Protein AF-A0A8T5QGV4-F1 (afdb_monomer)

Nearest PDB structures (foldseek):
  6o35-assembly1_B-2  TM=6.940E-01  e=3.070E+00  synthetic construct
  6o35-assembly1_A  TM=6.625E-01  e=9.503E+00  synthetic construct

Structure (mmCIF, N/CA/C/O backbone):
data_AF-A0A8T5QGV4-F1
#
_entry.id   AF-A0A8T5QGV4-F1
#
loop_
_atom_site.group_PDB
_atom_site.id
_atom_site.type_symbol
_atom_site.label_atom_id
_atom_site.label_alt_id
_atom_site.label_comp_id
_atom_site.label_asym_id
_atom_site.label_entity_id
_atom_site.label_seq_id
_atom_site.pdbx_PDB_ins_code
_atom_site.Cartn_x
_atom_site.Cartn_y
_atom_site.Cartn_z
_atom_site.occupancy
_atom_site.B_iso_or_equiv
_atom_site.auth_seq_id
_atom_site.auth_comp_id
_atom_site.auth_asym_id
_atom_site.auth_atom_id
_atom_site.pdbx_PDB_model_num
ATOM 1 N N . SER A 1 1 ? -0.234 -17.740 -11.744 1.00 51.38 1 SER A N 1
ATOM 2 C CA . SER A 1 1 ? -0.654 -16.517 -12.459 1.00 51.38 1 SER A CA 1
ATOM 3 C C . SER A 1 1 ? -0.806 -16.875 -13.926 1.00 51.38 1 SER A C 1
ATOM 5 O O . SER A 1 1 ? 0.086 -17.512 -14.467 1.00 51.38 1 SER A O 1
ATOM 7 N N . ASN A 1 2 ? -1.930 -16.537 -14.561 1.00 51.22 2 ASN A N 1
ATOM 8 C CA . ASN A 1 2 ? -2.289 -17.008 -15.912 1.00 51.22 2 ASN A CA 1
ATOM 9 C C . ASN A 1 2 ? -1.557 -16.275 -17.057 1.00 51.22 2 ASN A C 1
ATOM 11 O O . ASN A 1 2 ? -2.145 -16.048 -18.104 1.00 51.22 2 ASN A O 1
ATOM 15 N N . GLY A 1 3 ? -0.306 -15.842 -16.863 1.00 73.56 3 GLY A N 1
ATOM 16 C CA . GLY A 1 3 ? 0.484 -15.149 -17.896 1.00 73.56 3 GLY A CA 1
ATOM 17 C C . GLY A 1 3 ? -0.057 -13.790 -18.373 1.00 73.56 3 GLY A C 1
ATOM 18 O O . GLY A 1 3 ? 0.611 -13.125 -19.154 1.00 73.56 3 GLY A O 1
ATOM 19 N N . ALA A 1 4 ? -1.233 -13.363 -17.906 1.00 78.25 4 ALA A N 1
ATOM 20 C CA . ALA A 1 4 ? -1.828 -12.077 -18.236 1.00 78.25 4 ALA A CA 1
ATOM 21 C C . ALA A 1 4 ? -1.091 -10.918 -17.550 1.00 78.25 4 ALA A C 1
ATOM 23 O O . ALA A 1 4 ? -0.571 -11.064 -16.437 1.00 78.25 4 ALA A O 1
ATOM 24 N N . LEU A 1 5 ? -1.088 -9.762 -18.215 1.00 81.12 5 LEU A N 1
ATOM 25 C CA . LEU A 1 5 ? -0.581 -8.519 -17.647 1.00 81.12 5 LEU A CA 1
ATOM 26 C C . LEU A 1 5 ? -1.411 -8.124 -16.412 1.00 81.12 5 LEU A C 1
ATOM 28 O O . LEU A 1 5 ? -2.624 -8.353 -16.389 1.00 81.12 5 LEU A O 1
ATOM 32 N N . PRO A 1 6 ? -0.778 -7.563 -15.368 1.00 80.50 6 PRO A N 1
ATOM 33 C CA . PRO A 1 6 ? -1.503 -7.072 -14.206 1.00 80.50 6 PRO A CA 1
ATOM 34 C C . PRO A 1 6 ? -2.434 -5.928 -14.622 1.00 80.50 6 PRO A C 1
ATOM 36 O O . PRO A 1 6 ? -2.004 -4.984 -15.276 1.00 80.50 6 PRO A O 1
ATOM 39 N N . VAL A 1 7 ? -3.703 -6.016 -14.224 1.00 82.06 7 VAL A N 1
ATOM 40 C CA . VAL A 1 7 ? -4.723 -4.999 -14.510 1.00 82.06 7 VAL A CA 1
ATOM 41 C C . VAL A 1 7 ? -5.066 -4.267 -13.217 1.00 82.06 7 VAL A C 1
ATOM 43 O O . VAL A 1 7 ? -5.344 -4.897 -12.195 1.00 82.06 7 VAL A O 1
ATOM 46 N N . GLY A 1 8 ? -5.037 -2.939 -13.259 1.00 84.44 8 GLY A N 1
ATOM 47 C CA . GLY A 1 8 ? -5.376 -2.067 -12.139 1.00 84.44 8 GLY A CA 1
ATOM 48 C C . GLY A 1 8 ? -5.003 -0.610 -12.425 1.00 84.44 8 GLY A C 1
ATOM 49 O O . GLY A 1 8 ? -4.356 -0.345 -13.436 1.00 84.44 8 GLY A O 1
ATOM 50 N N . PRO A 1 9 ? -5.387 0.331 -11.545 1.00 86.56 9 PRO A N 1
ATOM 51 C CA . PRO A 1 9 ? -5.045 1.746 -11.674 1.00 86.56 9 PRO A CA 1
ATOM 52 C C . PRO A 1 9 ? -3.571 1.968 -11.302 1.00 86.56 9 PRO A C 1
ATOM 54 O O . PRO A 1 9 ? -3.251 2.386 -10.189 1.00 86.56 9 PRO A O 1
ATOM 57 N N . VAL A 1 10 ? -2.663 1.585 -12.199 1.00 84.69 10 VAL A N 1
ATOM 58 C CA . VAL A 1 10 ? -1.212 1.684 -12.010 1.00 84.69 10 VAL A CA 1
ATOM 59 C C . VAL A 1 10 ? -0.564 2.102 -13.322 1.00 84.69 10 VAL A C 1
ATOM 61 O O . VAL A 1 10 ? -0.719 1.423 -14.334 1.00 84.69 10 VAL A O 1
ATOM 64 N N . THR A 1 11 ? 0.237 3.161 -13.263 1.00 87.19 11 THR A N 1
ATOM 65 C CA . THR A 1 11 ? 1.124 3.578 -14.351 1.00 87.19 11 THR A CA 1
ATOM 66 C C . THR A 1 11 ? 2.542 3.122 -14.031 1.00 87.19 11 THR A C 1
ATOM 68 O O . THR A 1 11 ? 3.032 3.322 -12.919 1.00 87.19 11 THR A O 1
ATOM 71 N N . ILE A 1 12 ? 3.206 2.481 -14.994 1.00 87.88 12 ILE A N 1
ATOM 72 C CA . ILE A 1 12 ? 4.591 2.022 -14.860 1.00 87.88 12 ILE A CA 1
ATOM 73 C C . ILE A 1 12 ? 5.441 2.805 -15.852 1.00 87.88 12 ILE A C 1
ATOM 75 O O . ILE A 1 12 ? 5.270 2.664 -17.060 1.00 87.88 12 ILE A O 1
ATOM 79 N N . ALA A 1 13 ? 6.381 3.591 -15.335 1.00 90.44 13 ALA A N 1
ATOM 80 C CA . ALA A 1 13 ? 7.391 4.269 -16.134 1.00 90.44 13 ALA A CA 1
ATOM 81 C C . ALA A 1 13 ? 8.736 3.553 -15.968 1.00 90.44 13 ALA A C 1
ATOM 83 O O . ALA A 1 13 ? 9.178 3.295 -14.847 1.00 90.44 13 ALA A O 1
ATOM 84 N N . VAL A 1 14 ? 9.390 3.230 -17.083 1.00 90.62 14 VAL A N 1
ATOM 85 C CA . VAL A 1 14 ? 10.731 2.634 -17.098 1.00 90.62 14 VAL A CA 1
ATOM 86 C C . VAL A 1 14 ? 11.642 3.555 -17.890 1.00 90.62 14 VAL A C 1
ATOM 88 O O . VAL A 1 14 ? 11.439 3.759 -19.083 1.00 90.62 14 VAL A O 1
ATOM 91 N N . HIS A 1 15 ? 12.648 4.110 -17.221 1.00 91.38 15 HIS A N 1
ATOM 92 C CA . HIS A 1 15 ? 13.665 4.937 -17.854 1.00 91.38 15 HIS A CA 1
ATOM 93 C C . HIS A 1 15 ? 14.943 4.122 -18.055 1.00 91.38 15 HIS A C 1
ATOM 95 O O . HIS A 1 15 ? 15.422 3.473 -17.125 1.00 91.38 15 HIS A O 1
ATOM 101 N N . ILE A 1 16 ? 15.500 4.163 -19.265 1.00 90.00 16 ILE A N 1
ATOM 102 C CA . ILE A 1 16 ? 16.745 3.478 -19.617 1.00 90.00 16 ILE A CA 1
ATOM 103 C C . ILE A 1 16 ? 17.719 4.516 -20.157 1.00 90.00 16 ILE A C 1
ATOM 105 O O . ILE A 1 16 ? 17.416 5.211 -21.122 1.00 90.00 16 ILE A O 1
ATOM 109 N N . ALA A 1 17 ? 18.901 4.590 -19.550 1.00 91.00 17 ALA A N 1
ATOM 110 C CA . ALA A 1 17 ? 19.968 5.487 -19.965 1.00 91.00 17 ALA A CA 1
ATOM 111 C C . ALA A 1 17 ? 21.267 4.699 -20.164 1.00 91.00 17 ALA A C 1
ATOM 113 O O . ALA A 1 17 ? 21.752 4.037 -19.247 1.00 91.00 17 ALA A O 1
ATOM 114 N N . SER A 1 18 ? 21.842 4.780 -21.362 1.00 89.75 18 SER A N 1
ATOM 115 C CA . SER A 1 18 ? 23.168 4.246 -21.677 1.00 89.75 18 SER A CA 1
ATOM 116 C C . SER A 1 18 ? 23.820 5.068 -22.793 1.00 89.75 18 SER A C 1
ATOM 118 O O . SER A 1 18 ? 23.146 5.806 -23.509 1.00 89.75 18 SER A O 1
ATOM 120 N N . VAL A 1 19 ? 25.145 4.946 -22.951 1.00 93.94 19 VAL A N 1
ATOM 121 C CA . VAL A 1 19 ? 25.900 5.610 -24.038 1.00 93.94 19 VAL A CA 1
ATOM 122 C C . VAL A 1 19 ? 25.410 5.146 -25.412 1.00 93.94 19 VAL A C 1
ATOM 124 O O . VAL A 1 19 ? 25.370 5.917 -26.367 1.00 93.94 19 VAL A O 1
ATOM 127 N N . TRP A 1 20 ? 25.020 3.875 -25.495 1.00 89.94 20 TRP A N 1
ATOM 128 C CA . TRP A 1 20 ? 24.441 3.273 -26.682 1.00 89.94 20 TRP A CA 1
ATOM 129 C C . TRP A 1 20 ? 23.283 2.362 -26.267 1.00 89.94 20 TRP A C 1
ATOM 131 O O . TRP A 1 20 ? 23.490 1.348 -25.593 1.00 89.94 20 TRP A O 1
ATOM 141 N N . VAL A 1 21 ? 22.057 2.758 -26.616 1.00 90.75 21 VAL A N 1
ATOM 142 C CA . VAL A 1 21 ? 20.839 1.984 -26.338 1.00 90.75 21 VAL A CA 1
ATOM 143 C C . VAL A 1 21 ? 20.562 1.073 -27.535 1.00 90.75 21 VAL A C 1
ATOM 145 O O . VAL A 1 21 ? 20.497 1.569 -28.664 1.00 90.75 21 VAL A O 1
ATOM 148 N N . PRO A 1 22 ? 20.385 -0.242 -27.329 1.00 90.62 22 PRO A N 1
ATOM 149 C CA . PRO A 1 22 ? 20.082 -1.146 -28.424 1.00 90.62 22 PRO A CA 1
ATOM 150 C C . PRO A 1 22 ? 18.608 -1.048 -28.834 1.00 90.62 22 PRO A C 1
ATOM 152 O O . PRO A 1 22 ? 17.723 -1.554 -28.141 1.00 90.62 22 PRO A O 1
ATOM 155 N N . PHE A 1 23 ? 18.344 -0.445 -29.989 1.00 92.56 23 PHE A N 1
ATOM 156 C CA . PHE A 1 23 ? 17.006 -0.379 -30.580 1.00 92.56 23 PHE A CA 1
ATOM 157 C C . PHE A 1 23 ? 16.761 -1.535 -31.557 1.00 92.56 23 PHE A C 1
ATOM 159 O O . PHE A 1 23 ? 17.690 -2.050 -32.176 1.00 92.56 23 PHE A O 1
ATOM 166 N N . THR A 1 24 ? 15.500 -1.946 -31.692 1.00 92.94 24 THR A N 1
ATOM 167 C CA . THR A 1 24 ? 15.063 -2.958 -32.676 1.00 92.94 24 THR A CA 1
ATOM 168 C C . THR A 1 24 ? 14.962 -2.402 -34.097 1.00 92.94 24 THR A C 1
ATOM 170 O O . THR A 1 24 ? 15.084 -3.161 -35.055 1.00 92.94 24 THR A O 1
ATOM 173 N N . SER A 1 25 ? 14.759 -1.089 -34.236 1.00 90.12 25 SER A N 1
ATOM 174 C CA . SER A 1 25 ? 14.646 -0.370 -35.506 1.00 90.12 25 SER A CA 1
ATOM 175 C C . SER A 1 25 ? 15.391 0.969 -35.456 1.00 90.12 25 SER A C 1
ATOM 177 O O . SER A 1 25 ? 15.659 1.511 -34.380 1.00 90.12 25 SER A O 1
ATOM 179 N N . GLU A 1 26 ? 15.700 1.529 -36.628 1.00 89.88 26 GLU A N 1
ATOM 180 C CA . GLU A 1 26 ? 16.318 2.859 -36.763 1.00 89.88 26 GLU A CA 1
ATOM 181 C C . GLU A 1 26 ? 15.425 3.982 -36.213 1.00 89.88 26 GLU A C 1
ATOM 183 O O . GLU A 1 26 ? 15.935 4.997 -35.738 1.00 89.88 26 GLU A O 1
ATOM 188 N N . SER A 1 27 ? 14.105 3.767 -36.206 1.00 90.88 27 SER A N 1
ATOM 189 C CA . SER A 1 27 ? 13.099 4.703 -35.690 1.00 90.88 27 SER A CA 1
ATOM 190 C C . SER A 1 27 ? 13.135 4.878 -34.164 1.00 90.88 27 SER A C 1
ATOM 192 O O . SER A 1 27 ? 12.513 5.802 -33.653 1.00 90.88 27 SER A O 1
ATOM 194 N N . LYS A 1 28 ? 13.874 4.029 -33.427 1.00 89.81 28 LYS A N 1
ATOM 195 C CA . LYS A 1 28 ? 14.051 4.085 -31.957 1.00 89.81 28 LYS A CA 1
ATOM 196 C C . LYS A 1 28 ? 12.768 3.957 -31.124 1.00 89.81 28 LYS A C 1
ATOM 198 O O . LYS A 1 28 ? 12.705 4.437 -29.996 1.00 89.81 28 LYS A O 1
ATOM 203 N N . GLU A 1 29 ? 11.766 3.260 -31.644 1.00 89.44 29 GLU A N 1
ATOM 204 C CA . GLU A 1 29 ? 10.469 3.098 -30.969 1.00 89.44 29 GLU A CA 1
ATOM 205 C C . GLU A 1 29 ? 10.453 1.948 -29.952 1.00 89.44 29 GLU A C 1
ATOM 207 O O . GLU A 1 29 ? 9.669 1.958 -29.007 1.00 89.44 29 GLU A O 1
ATOM 212 N N . ALA A 1 30 ? 11.327 0.950 -30.121 1.00 90.06 30 ALA A N 1
ATOM 213 C CA . ALA A 1 30 ? 11.374 -0.225 -29.257 1.00 90.06 30 ALA A CA 1
ATOM 214 C C . ALA A 1 30 ? 12.808 -0.697 -28.987 1.00 90.06 30 ALA A C 1
ATOM 216 O O . ALA A 1 30 ? 13.669 -0.691 -29.872 1.00 90.06 30 ALA A O 1
ATOM 217 N N . ILE A 1 31 ? 13.041 -1.156 -27.757 1.00 90.56 31 ILE A N 1
ATOM 218 C CA . ILE A 1 31 ? 14.331 -1.660 -27.268 1.00 90.56 31 ILE A CA 1
ATOM 219 C C . ILE A 1 31 ? 14.471 -3.149 -27.595 1.00 90.56 31 ILE A C 1
ATOM 221 O O . ILE A 1 31 ? 13.506 -3.908 -27.517 1.00 90.56 31 ILE A O 1
ATOM 225 N N . ALA A 1 32 ? 15.679 -3.576 -27.953 1.00 90.88 32 ALA A N 1
ATOM 226 C CA . ALA A 1 32 ? 15.966 -4.965 -28.288 1.00 90.88 32 ALA A CA 1
ATOM 227 C C . ALA A 1 32 ? 15.887 -5.907 -27.072 1.00 90.88 32 ALA A C 1
ATOM 229 O O . ALA A 1 32 ? 16.258 -5.559 -25.949 1.00 90.88 32 ALA A O 1
ATOM 230 N N . HIS A 1 33 ? 15.447 -7.142 -27.319 1.00 90.25 33 HIS A N 1
ATOM 231 C CA . HIS A 1 33 ? 15.179 -8.162 -26.301 1.00 90.25 33 HIS A CA 1
ATOM 232 C C . HIS A 1 33 ? 16.438 -8.914 -25.839 1.00 90.25 33 HIS A C 1
ATOM 234 O O . HIS A 1 33 ? 16.506 -10.141 -25.923 1.00 90.25 33 HIS A O 1
ATOM 240 N N . TYR A 1 34 ? 17.440 -8.191 -25.342 1.00 92.50 34 TYR A N 1
ATOM 241 C CA . TYR A 1 34 ? 18.614 -8.819 -24.736 1.00 92.50 34 TYR A CA 1
ATOM 242 C C . TYR A 1 34 ? 18.276 -9.390 -23.349 1.00 92.50 34 TYR A C 1
ATOM 244 O O . TYR A 1 34 ? 17.608 -8.711 -22.557 1.00 92.50 34 TYR A O 1
ATOM 252 N N . PRO A 1 35 ? 18.713 -10.623 -23.031 1.00 92.38 35 PRO A N 1
ATOM 253 C CA . PRO A 1 35 ? 18.371 -11.278 -21.771 1.00 92.38 35 PRO A CA 1
ATOM 254 C C . PRO A 1 35 ? 18.862 -10.494 -20.548 1.00 92.38 35 PRO A C 1
ATOM 256 O O . PRO A 1 35 ? 18.170 -10.467 -19.532 1.00 92.38 35 PRO A O 1
ATOM 259 N N . GLU A 1 36 ? 19.992 -9.796 -20.655 1.00 92.44 36 GLU A N 1
ATOM 260 C CA . GLU A 1 36 ? 20.549 -8.949 -19.600 1.00 92.44 36 GLU A CA 1
ATOM 261 C C . GLU A 1 36 ? 19.606 -7.781 -19.277 1.00 92.44 36 GLU A C 1
ATOM 263 O O . GLU A 1 36 ? 19.225 -7.597 -18.121 1.00 92.44 36 GLU A O 1
ATOM 268 N N . ILE A 1 37 ? 19.139 -7.053 -20.299 1.00 91.06 37 ILE A N 1
ATOM 269 C CA . ILE A 1 37 ? 18.224 -5.907 -20.143 1.00 91.06 37 ILE A CA 1
ATOM 270 C C . ILE A 1 37 ? 16.890 -6.361 -19.545 1.00 91.06 37 ILE A C 1
ATOM 272 O O . ILE A 1 37 ? 16.377 -5.748 -18.610 1.00 91.06 37 ILE A O 1
ATOM 276 N N . ILE A 1 38 ? 16.335 -7.466 -20.050 1.00 92.44 38 ILE A N 1
ATOM 277 C CA . ILE A 1 38 ? 15.073 -8.020 -19.545 1.00 92.44 38 ILE A CA 1
ATOM 278 C C . ILE A 1 38 ? 15.215 -8.441 -18.079 1.00 92.44 38 ILE A C 1
ATOM 280 O O . ILE A 1 38 ? 14.301 -8.214 -17.282 1.00 92.44 38 ILE A O 1
ATOM 284 N N . SER A 1 39 ? 16.345 -9.058 -17.716 1.00 94.06 39 SER A N 1
ATOM 285 C CA . SER A 1 39 ? 16.601 -9.480 -16.339 1.00 94.06 39 SER A CA 1
ATOM 286 C C . SER A 1 39 ? 16.661 -8.291 -15.381 1.00 94.06 39 SER A C 1
ATOM 288 O O . SER A 1 39 ? 16.033 -8.341 -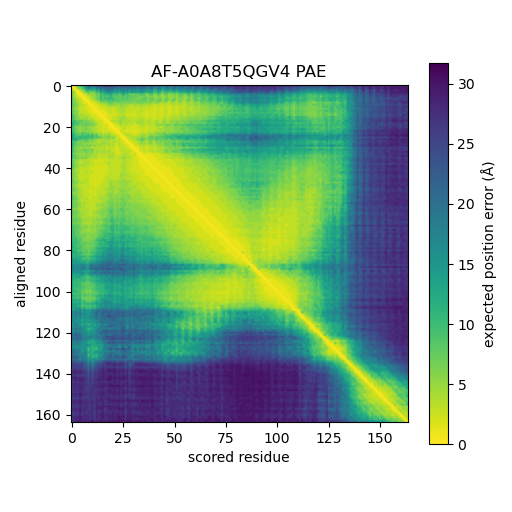14.323 1.00 94.06 39 SER A O 1
ATOM 290 N N . GLU A 1 40 ? 17.298 -7.196 -15.795 1.00 93.81 40 GLU A N 1
ATOM 291 C CA . GLU A 1 40 ? 17.442 -5.994 -14.978 1.00 93.81 40 GLU A CA 1
ATOM 292 C C . GLU A 1 40 ? 16.105 -5.264 -14.803 1.00 93.81 40 GLU A C 1
ATOM 294 O O . GLU A 1 40 ? 15.687 -4.987 -13.678 1.00 93.81 40 GLU A O 1
ATOM 299 N N . ILE A 1 41 ? 15.353 -5.054 -15.892 1.00 93.44 41 ILE A N 1
ATOM 300 C CA . ILE A 1 41 ? 14.009 -4.452 -15.832 1.00 93.44 41 ILE A CA 1
ATOM 301 C C . ILE A 1 41 ? 13.092 -5.283 -14.926 1.00 93.44 41 ILE A C 1
ATOM 303 O O . ILE A 1 41 ? 12.330 -4.739 -14.125 1.00 93.44 41 ILE A O 1
ATOM 307 N N . LYS A 1 42 ? 13.175 -6.615 -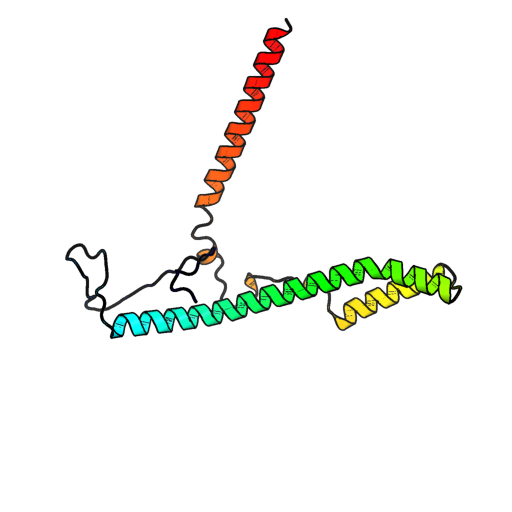15.011 1.00 92.81 42 LYS A N 1
ATOM 308 C CA . LYS A 1 42 ? 12.393 -7.510 -14.155 1.00 92.81 42 LYS A CA 1
ATOM 309 C C . LYS A 1 42 ? 12.749 -7.338 -12.679 1.00 92.81 42 LYS A C 1
ATOM 311 O O . LYS A 1 42 ? 11.835 -7.307 -11.856 1.00 92.81 42 LYS A O 1
ATOM 316 N N . LEU A 1 43 ? 14.032 -7.243 -12.335 1.00 94.81 43 LEU A N 1
ATOM 317 C CA . LEU A 1 43 ? 14.470 -7.033 -10.952 1.00 94.81 43 LEU A CA 1
ATOM 318 C C . LEU A 1 43 ? 14.011 -5.668 -10.423 1.00 94.81 43 LEU A C 1
ATOM 320 O O . LEU A 1 43 ? 13.416 -5.617 -9.344 1.00 94.81 43 LEU A O 1
ATOM 324 N N . ALA A 1 44 ? 14.171 -4.606 -11.216 1.00 94.06 44 ALA A N 1
ATOM 325 C CA . ALA A 1 44 ? 13.717 -3.260 -10.870 1.00 94.06 44 ALA A CA 1
ATOM 326 C C . ALA A 1 44 ? 12.197 -3.207 -10.620 1.00 94.06 44 ALA A C 1
ATOM 328 O O . ALA A 1 44 ? 11.735 -2.704 -9.592 1.00 94.06 44 ALA A O 1
ATOM 329 N N . LEU A 1 45 ? 11.398 -3.812 -11.508 1.00 92.75 45 LEU A N 1
ATOM 330 C CA . LEU A 1 45 ? 9.944 -3.895 -11.337 1.00 92.75 45 LEU A CA 1
ATOM 331 C C . LEU A 1 45 ? 9.541 -4.736 -10.122 1.00 92.75 45 LEU A C 1
ATOM 333 O O . LEU A 1 45 ? 8.578 -4.403 -9.432 1.00 92.75 45 LEU A O 1
ATOM 337 N N . GLN A 1 46 ? 10.261 -5.822 -9.827 1.00 92.56 46 GLN A N 1
ATOM 338 C CA . GLN A 1 46 ? 10.000 -6.631 -8.635 1.00 92.56 46 GLN A CA 1
ATOM 339 C C . GLN A 1 46 ? 10.283 -5.860 -7.345 1.00 92.56 46 GLN A C 1
ATOM 341 O O . GLN A 1 46 ? 9.544 -6.009 -6.370 1.00 92.56 46 GLN A O 1
ATOM 346 N N . GLU A 1 47 ? 11.330 -5.040 -7.319 1.00 92.94 47 GLU A N 1
ATOM 347 C CA . GLU A 1 47 ? 11.641 -4.189 -6.175 1.00 92.94 47 GLU A CA 1
ATOM 348 C C . GLU A 1 47 ? 10.559 -3.126 -5.945 1.00 92.94 47 GLU A C 1
ATOM 350 O O . GLU A 1 47 ? 10.007 -3.042 -4.841 1.00 92.94 47 GLU A O 1
ATOM 355 N N . ALA A 1 48 ? 10.173 -2.396 -6.996 1.00 91.31 48 ALA A N 1
ATOM 356 C CA . ALA A 1 48 ? 9.061 -1.447 -6.946 1.00 91.31 48 ALA A CA 1
ATOM 357 C C . ALA A 1 48 ? 7.750 -2.134 -6.515 1.00 91.31 48 ALA A C 1
ATOM 359 O O . ALA A 1 48 ? 7.038 -1.654 -5.629 1.00 91.31 48 ALA A O 1
ATOM 360 N N . GLY A 1 49 ? 7.475 -3.327 -7.052 1.00 91.19 49 GLY A N 1
ATOM 361 C CA . GLY A 1 49 ? 6.319 -4.142 -6.686 1.00 91.19 49 GLY A CA 1
ATOM 362 C C . GLY A 1 49 ? 6.299 -4.543 -5.207 1.00 91.19 49 GLY A C 1
ATOM 363 O O . GLY A 1 49 ? 5.243 -4.497 -4.574 1.00 91.19 49 GLY A O 1
ATOM 364 N N . ARG A 1 50 ? 7.450 -4.875 -4.604 1.00 91.38 50 ARG A N 1
ATOM 365 C CA . ARG A 1 50 ? 7.545 -5.162 -3.157 1.00 91.38 50 ARG A CA 1
ATOM 366 C C . ARG A 1 50 ? 7.242 -3.926 -2.307 1.00 91.38 50 ARG A C 1
ATOM 368 O O . ARG A 1 50 ? 6.593 -4.060 -1.267 1.00 91.38 50 ARG A O 1
ATOM 375 N N . ARG A 1 51 ? 7.682 -2.732 -2.723 1.00 88.44 51 ARG A N 1
ATOM 376 C CA . ARG A 1 51 ? 7.360 -1.463 -2.035 1.00 88.44 51 ARG A CA 1
ATOM 377 C C . ARG A 1 51 ? 5.857 -1.179 -2.104 1.00 88.44 51 ARG A C 1
ATOM 379 O O . ARG A 1 51 ? 5.222 -0.990 -1.063 1.00 88.44 51 ARG A O 1
ATOM 386 N N . LEU A 1 52 ? 5.263 -1.305 -3.291 1.00 88.75 52 LEU A N 1
ATOM 387 C CA . LEU A 1 52 ? 3.818 -1.165 -3.497 1.00 88.75 52 LEU A CA 1
ATOM 388 C C . LEU A 1 52 ? 3.005 -2.188 -2.685 1.00 88.75 52 LEU A C 1
ATOM 390 O O . LEU A 1 52 ? 1.968 -1.855 -2.104 1.00 88.75 52 LEU A O 1
ATOM 394 N N . GLN A 1 53 ? 3.480 -3.433 -2.595 1.00 88.81 53 GLN A N 1
ATOM 395 C CA . GLN A 1 53 ? 2.832 -4.477 -1.803 1.00 88.81 53 GLN A CA 1
ATOM 396 C C . GLN A 1 53 ? 2.762 -4.090 -0.322 1.00 88.81 53 GLN A C 1
ATOM 398 O O . GLN A 1 53 ? 1.698 -4.205 0.288 1.00 88.81 53 GLN A O 1
ATOM 403 N N . LYS A 1 54 ? 3.865 -3.598 0.260 1.00 88.50 54 LYS A N 1
ATOM 404 C CA . LYS A 1 54 ? 3.896 -3.141 1.661 1.00 88.50 54 LYS A CA 1
ATOM 405 C C . LYS A 1 54 ? 2.884 -2.019 1.902 1.00 88.50 54 LYS A C 1
ATOM 407 O O . LYS A 1 54 ? 2.127 -2.084 2.872 1.00 88.50 54 LYS A O 1
ATOM 412 N N . TYR A 1 55 ? 2.828 -1.037 1.003 1.00 87.69 55 TYR A N 1
ATOM 413 C CA . TYR A 1 55 ? 1.866 0.065 1.068 1.00 87.69 55 TYR A CA 1
ATOM 414 C C . TYR A 1 55 ? 0.415 -0.436 1.008 1.00 87.69 55 TYR A C 1
ATOM 416 O O . TYR A 1 55 ? -0.398 -0.122 1.878 1.00 87.69 55 TYR A O 1
ATOM 424 N N . THR A 1 56 ? 0.099 -1.289 0.032 1.00 88.44 56 THR A N 1
ATOM 425 C CA . THR A 1 56 ? -1.256 -1.827 -0.166 1.00 88.44 56 THR A CA 1
ATOM 426 C C . THR A 1 56 ? -1.706 -2.675 1.023 1.00 88.44 56 THR A C 1
ATOM 428 O O . THR A 1 56 ? -2.847 -2.566 1.476 1.00 88.44 56 THR A O 1
ATOM 431 N N . LEU A 1 57 ? -0.806 -3.491 1.581 1.00 87.56 57 LEU A N 1
ATOM 432 C CA . LEU A 1 57 ? -1.076 -4.274 2.787 1.00 87.56 57 LEU A CA 1
ATOM 433 C C . LEU A 1 57 ? -1.329 -3.378 4.003 1.00 87.56 57 LEU A C 1
ATOM 435 O O . LEU A 1 57 ? -2.260 -3.646 4.764 1.00 87.56 57 LEU A O 1
ATOM 439 N N . LYS A 1 58 ? -0.554 -2.298 4.173 1.00 86.75 58 LYS A N 1
ATOM 440 C CA . LYS A 1 58 ? -0.778 -1.306 5.236 1.00 86.75 58 LYS A CA 1
ATOM 441 C C . LYS A 1 58 ? -2.151 -0.644 5.084 1.00 86.75 58 LYS A C 1
ATOM 443 O O . LYS A 1 58 ? -2.921 -0.644 6.042 1.00 86.75 58 LYS A O 1
ATOM 448 N N . LYS A 1 59 ? -2.493 -0.175 3.878 1.00 87.81 59 LYS A N 1
ATOM 449 C CA . LYS A 1 59 ? -3.801 0.428 3.562 1.00 87.81 59 LYS A CA 1
ATOM 450 C C . LYS A 1 59 ? -4.956 -0.531 3.856 1.00 87.81 59 LYS A C 1
ATOM 452 O O . LYS A 1 59 ? -5.940 -0.151 4.486 1.00 87.81 59 LYS A O 1
ATOM 457 N N . ARG A 1 60 ? -4.823 -1.800 3.455 1.00 88.88 60 ARG A N 1
ATOM 458 C CA . ARG A 1 60 ? -5.819 -2.840 3.740 1.00 88.88 60 ARG A CA 1
ATOM 459 C C . ARG A 1 60 ? -5.971 -3.091 5.239 1.00 88.88 60 ARG A C 1
ATOM 461 O O . ARG A 1 60 ? -7.095 -3.119 5.724 1.00 88.88 60 ARG A O 1
ATOM 468 N N . ARG A 1 61 ? -4.863 -3.227 5.975 1.00 87.50 61 ARG A N 1
ATOM 469 C CA . ARG A 1 61 ? -4.881 -3.442 7.431 1.00 87.50 61 ARG A CA 1
ATOM 470 C C . ARG A 1 61 ? -5.597 -2.306 8.158 1.00 87.50 61 ARG A C 1
ATOM 472 O O . ARG A 1 61 ? -6.409 -2.577 9.035 1.00 87.50 61 ARG A O 1
ATOM 479 N N . VAL A 1 62 ? -5.316 -1.063 7.773 1.00 88.62 62 VAL A N 1
ATOM 480 C CA . VAL A 1 62 ? -5.992 0.123 8.311 1.00 88.62 62 VAL A CA 1
ATOM 481 C C . VAL A 1 62 ? -7.493 0.077 8.025 1.00 88.62 62 VAL A C 1
ATOM 483 O O . VAL A 1 62 ? -8.299 0.205 8.944 1.00 88.62 62 VAL A O 1
ATOM 486 N N . LYS A 1 63 ? -7.884 -0.191 6.773 1.00 88.94 63 LYS A N 1
ATOM 487 C CA . LYS A 1 63 ? -9.296 -0.306 6.383 1.00 88.94 63 LYS A CA 1
ATOM 488 C C . LYS A 1 63 ? -10.032 -1.393 7.172 1.00 88.94 63 LYS A C 1
ATOM 490 O O . LYS A 1 63 ? -11.157 -1.176 7.618 1.00 88.94 63 LYS A O 1
ATOM 495 N N . ASP A 1 64 ? -9.405 -2.553 7.352 1.00 89.44 64 ASP A N 1
ATOM 496 C CA . ASP A 1 64 ? -9.981 -3.662 8.112 1.00 89.44 64 ASP A CA 1
ATOM 497 C C . ASP A 1 64 ? -10.143 -3.303 9.599 1.00 89.44 64 ASP A C 1
ATOM 499 O O . ASP A 1 64 ? -11.140 -3.680 10.219 1.00 89.44 64 ASP A O 1
ATOM 503 N N . GLU A 1 65 ? -9.200 -2.554 10.173 1.00 88.62 65 GLU A N 1
ATOM 504 C CA . GLU A 1 65 ? -9.267 -2.091 11.561 1.00 88.62 65 GLU A CA 1
ATOM 505 C C . GLU A 1 65 ? -10.362 -1.034 11.763 1.00 88.62 65 GLU A C 1
ATOM 507 O O . GLU A 1 65 ? -11.183 -1.171 12.672 1.00 88.62 65 GLU A O 1
ATOM 512 N N . LEU A 1 66 ? -10.461 -0.054 10.858 1.00 88.81 66 LEU A N 1
ATOM 513 C CA . LEU A 1 66 ? -11.543 0.938 10.836 1.00 88.81 66 LEU A CA 1
ATOM 514 C C . LEU A 1 66 ? -12.915 0.271 10.720 1.00 88.81 66 LEU A C 1
ATOM 516 O O . LEU A 1 66 ? -13.838 0.595 11.469 1.00 88.81 66 LEU A O 1
ATOM 520 N N . LYS A 1 67 ? -13.043 -0.724 9.833 1.00 90.31 67 LYS A N 1
ATOM 521 C CA . LYS A 1 67 ? -14.282 -1.489 9.670 1.00 90.31 67 LYS A CA 1
ATOM 522 C C . LYS A 1 67 ? -14.666 -2.207 10.968 1.00 90.31 67 LYS A C 1
ATOM 524 O O . LYS A 1 67 ? -15.815 -2.122 11.396 1.00 90.31 67 LYS A O 1
ATOM 529 N N . LYS A 1 68 ? -13.718 -2.885 11.626 1.00 89.62 68 LYS A N 1
ATOM 530 C CA . LYS A 1 68 ? -13.958 -3.559 12.917 1.00 89.62 68 LYS A CA 1
ATOM 531 C C . LYS A 1 68 ? -14.367 -2.575 14.009 1.00 89.62 68 LYS A C 1
ATOM 533 O O . LYS A 1 68 ? -15.313 -2.856 14.739 1.00 89.62 68 LYS A O 1
ATOM 538 N N . ARG A 1 69 ? -13.686 -1.432 14.109 1.00 88.69 69 ARG A N 1
ATOM 539 C CA . ARG A 1 69 ? -14.022 -0.376 15.070 1.00 88.69 69 ARG A CA 1
ATOM 540 C C . ARG A 1 69 ? -15.442 0.138 14.860 1.00 88.69 69 ARG A C 1
ATOM 542 O O . ARG A 1 69 ? -16.207 0.150 15.816 1.00 88.69 69 ARG A O 1
ATOM 549 N N . SER A 1 70 ? -15.790 0.500 13.625 1.00 89.81 70 SER A N 1
ATOM 550 C CA . SER A 1 70 ? -17.123 1.003 13.274 1.00 89.81 70 SER A CA 1
ATOM 551 C C . SER A 1 70 ? -18.223 0.014 13.668 1.00 89.81 70 SER A C 1
ATOM 553 O O . SER A 1 70 ? -19.236 0.408 14.247 1.00 89.81 70 SER A O 1
ATOM 555 N N . TYR A 1 71 ? -18.003 -1.289 13.450 1.00 91.75 71 TYR A N 1
ATOM 556 C CA . TYR A 1 71 ? -18.935 -2.304 13.939 1.00 91.75 71 TYR A CA 1
ATOM 557 C C . TYR A 1 71 ? -19.050 -2.303 15.463 1.00 91.75 71 TYR A C 1
ATOM 559 O O . TYR A 1 71 ? -20.166 -2.288 15.972 1.00 91.75 71 TYR A O 1
ATOM 567 N N . ILE A 1 72 ? -17.934 -2.313 16.197 1.00 91.06 72 ILE A N 1
ATOM 568 C CA . ILE A 1 72 ? -17.963 -2.332 17.668 1.00 91.06 72 ILE A CA 1
ATOM 569 C C . ILE A 1 72 ? -18.701 -1.104 18.200 1.00 91.06 72 ILE A C 1
ATOM 571 O O . ILE A 1 72 ? -19.593 -1.251 19.027 1.00 91.06 72 ILE A O 1
ATOM 575 N N . GLU A 1 73 ? -18.388 0.082 17.684 1.00 90.81 73 GLU A N 1
ATOM 576 C CA . GLU A 1 73 ? -19.025 1.337 18.080 1.00 90.81 73 GLU A CA 1
ATOM 577 C C . GLU A 1 73 ? -20.544 1.308 17.877 1.00 90.81 73 GLU A C 1
ATOM 579 O O . GLU A 1 73 ? -21.292 1.685 18.779 1.00 90.81 73 GLU A O 1
ATOM 584 N N . LYS A 1 74 ? -21.005 0.756 16.748 1.00 92.38 74 LYS A N 1
ATOM 585 C CA . LYS A 1 74 ? -22.433 0.551 16.480 1.00 92.38 74 LYS A CA 1
ATOM 586 C C . LYS A 1 74 ? -23.096 -0.403 17.482 1.00 92.38 74 LYS A C 1
ATOM 588 O O . LYS A 1 74 ? -24.268 -0.223 17.802 1.00 92.38 74 LYS A O 1
ATOM 593 N N . TYR A 1 75 ? -22.376 -1.411 17.980 1.00 93.81 75 TYR A N 1
ATOM 594 C CA . TYR A 1 75 ? -22.919 -2.407 18.911 1.00 93.81 75 TYR A CA 1
ATOM 595 C C . TYR A 1 75 ? -22.816 -2.023 20.394 1.00 93.81 75 TYR A C 1
ATOM 597 O O . TYR A 1 75 ? -23.588 -2.562 21.184 1.00 93.81 75 TYR A O 1
ATOM 605 N N . ILE A 1 76 ? -21.940 -1.089 20.787 1.00 92.31 76 ILE A N 1
ATOM 606 C CA . ILE A 1 76 ? -21.821 -0.608 22.180 1.00 92.31 76 ILE A CA 1
ATOM 607 C C . ILE A 1 76 ? -23.181 -0.280 22.831 1.00 92.31 76 ILE A C 1
ATOM 609 O O . ILE A 1 76 ? -23.435 -0.824 23.909 1.00 92.31 76 ILE A O 1
ATOM 613 N N . PRO A 1 77 ? -24.076 0.531 22.223 1.00 92.12 77 PRO A N 1
ATOM 614 C CA . PRO A 1 77 ? -25.354 0.861 22.861 1.00 92.12 77 PRO A CA 1
ATOM 615 C C . PRO A 1 77 ? -26.250 -0.372 23.035 1.00 92.12 77 PRO A C 1
ATOM 617 O O . PRO A 1 77 ? -26.893 -0.546 24.067 1.00 92.12 77 PRO A O 1
ATOM 620 N N . HIS A 1 78 ? -26.248 -1.293 22.068 1.00 92.75 78 HIS A N 1
ATOM 621 C CA . HIS A 1 78 ? -27.020 -2.534 22.167 1.00 92.75 78 HIS A CA 1
ATOM 622 C C . HIS A 1 78 ? -26.520 -3.440 23.299 1.00 92.75 78 HIS A C 1
ATOM 624 O O . HIS A 1 78 ? -27.323 -4.021 24.027 1.00 92.75 78 HIS A O 1
ATOM 630 N N . VAL A 1 79 ? -25.200 -3.526 23.489 1.00 91.25 79 VAL A N 1
ATOM 631 C CA . VAL A 1 79 ? -24.602 -4.288 24.595 1.00 91.25 79 VAL A CA 1
ATOM 632 C C . VAL A 1 79 ? -24.945 -3.652 25.943 1.00 91.25 79 VAL A C 1
ATOM 634 O O . VAL A 1 79 ? -25.282 -4.367 26.885 1.00 91.25 79 VAL A O 1
ATOM 637 N N . ALA A 1 80 ? -24.917 -2.323 26.043 1.00 90.81 80 ALA A N 1
ATOM 638 C CA . ALA A 1 80 ? -25.274 -1.624 27.274 1.00 90.81 80 ALA A CA 1
ATOM 639 C C . ALA A 1 80 ? -26.748 -1.824 27.662 1.00 90.81 80 ALA A C 1
ATOM 641 O O . ALA A 1 80 ? -27.044 -2.049 28.838 1.00 90.81 80 ALA A O 1
ATOM 642 N N . ILE A 1 81 ? -27.663 -1.825 26.685 1.00 90.56 81 ILE A N 1
ATOM 643 C CA . ILE A 1 81 ? -29.080 -2.153 26.906 1.00 90.56 81 ILE A CA 1
ATOM 644 C C . ILE A 1 81 ? -29.231 -3.591 27.421 1.00 90.56 81 ILE A C 1
ATOM 646 O O . ILE A 1 81 ? -29.901 -3.802 28.429 1.00 90.56 81 ILE A O 1
ATOM 650 N N . GLY A 1 82 ? -28.555 -4.568 26.808 1.00 89.94 82 GLY A N 1
ATOM 651 C CA . GLY A 1 82 ? -28.602 -5.958 27.277 1.00 89.94 82 GLY A CA 1
ATOM 652 C C . GLY A 1 82 ? -28.074 -6.127 28.709 1.00 89.94 82 GLY A C 1
ATOM 653 O O . GLY A 1 82 ? -28.680 -6.817 29.526 1.00 89.94 82 GLY A O 1
ATOM 654 N N . LEU A 1 83 ? -26.981 -5.441 29.061 1.00 88.81 83 LEU A N 1
ATOM 655 C CA . LEU A 1 83 ? -26.448 -5.447 30.430 1.00 88.81 83 LEU A CA 1
ATOM 656 C C . LEU A 1 83 ? -27.412 -4.809 31.433 1.00 88.81 83 LEU A C 1
ATOM 658 O O . LEU A 1 83 ? -27.541 -5.299 32.556 1.00 88.81 83 LEU A O 1
ATOM 662 N N . LYS A 1 84 ? -28.110 -3.740 31.033 1.00 91.44 84 LYS A N 1
ATOM 663 C CA . LYS A 1 84 ? -29.145 -3.106 31.852 1.00 91.44 84 LYS A CA 1
ATOM 664 C C . LYS A 1 84 ? -30.278 -4.079 32.174 1.00 91.44 84 LYS A C 1
ATOM 666 O O . LYS A 1 84 ? -30.717 -4.113 33.320 1.00 91.44 84 LYS A O 1
ATOM 671 N N . GLU A 1 85 ? -30.731 -4.858 31.196 1.00 90.50 85 GLU A N 1
ATOM 672 C CA . GLU A 1 85 ? -31.804 -5.843 31.376 1.00 90.50 85 GLU A CA 1
ATOM 673 C C . GLU A 1 85 ? -31.383 -7.002 32.286 1.00 90.50 85 GLU A C 1
ATOM 675 O O . GLU A 1 85 ? -32.135 -7.372 33.184 1.00 90.50 85 GLU A O 1
ATOM 680 N N . ILE A 1 86 ? -30.171 -7.537 32.107 1.00 90.56 86 ILE A N 1
ATOM 681 C CA . ILE A 1 86 ? -29.677 -8.683 32.889 1.00 90.56 86 ILE A CA 1
ATOM 682 C C . ILE A 1 86 ? -29.405 -8.299 34.349 1.00 90.56 86 ILE A C 1
ATOM 684 O O . ILE A 1 86 ? -29.734 -9.055 35.261 1.00 90.56 86 ILE A O 1
ATOM 688 N N . LEU A 1 87 ? -28.780 -7.142 34.579 1.00 89.25 87 LEU A N 1
ATOM 689 C CA . LEU A 1 87 ? -28.330 -6.714 35.909 1.00 89.25 87 LEU A CA 1
ATOM 690 C C . LEU A 1 87 ? -29.322 -5.773 36.615 1.00 89.25 87 LEU A C 1
ATOM 692 O O . LEU A 1 87 ? -29.085 -5.393 37.759 1.00 89.25 87 LEU A O 1
ATOM 696 N N . GLY A 1 88 ? -30.415 -5.376 35.954 1.00 85.75 88 GLY A N 1
ATOM 697 C CA . GLY A 1 88 ? -31.412 -4.455 36.510 1.00 85.75 88 GLY A CA 1
ATOM 698 C C . GLY A 1 88 ? -30.875 -3.043 36.779 1.00 85.75 88 GLY A C 1
ATOM 699 O O . GLY A 1 88 ? -31.3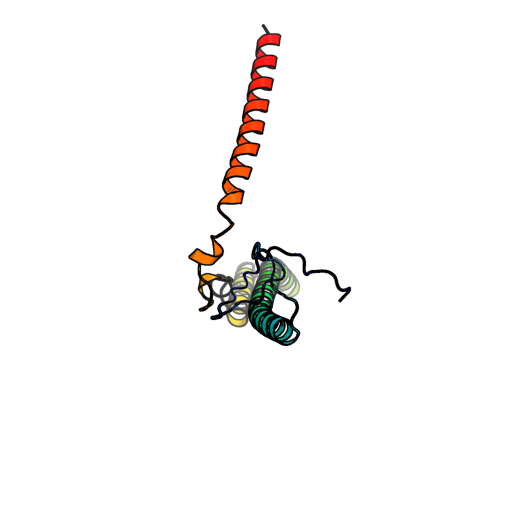28 -2.376 37.710 1.00 85.75 88 GLY A O 1
ATOM 700 N N . LEU A 1 89 ? -29.889 -2.592 35.997 1.00 82.25 89 LEU A N 1
ATOM 701 C CA . LEU A 1 89 ? -29.190 -1.321 36.224 1.00 82.25 89 LEU A CA 1
ATOM 702 C C . LEU A 1 89 ? -30.106 -0.107 36.013 1.00 82.25 89 LEU A C 1
ATOM 704 O O . LEU A 1 89 ? -31.011 -0.096 35.169 1.00 82.25 89 LEU A O 1
ATOM 708 N N . LYS A 1 90 ? -29.828 0.976 36.746 1.00 85.00 90 LYS A N 1
ATOM 709 C CA . LYS A 1 90 ? -30.496 2.268 36.523 1.00 85.00 90 LYS A CA 1
ATOM 710 C C . LYS A 1 90 ? -29.964 2.920 35.247 1.00 85.00 90 LYS A C 1
ATOM 712 O O . LYS A 1 90 ? -28.818 2.719 34.863 1.00 85.00 90 LYS A O 1
ATOM 717 N N . ARG A 1 91 ? -30.764 3.795 34.626 1.00 81.69 91 ARG A N 1
ATOM 718 C CA . ARG A 1 91 ? -30.384 4.504 33.384 1.00 81.69 91 ARG A CA 1
ATOM 719 C C . ARG A 1 91 ? -29.025 5.218 33.490 1.00 81.69 91 ARG A C 1
ATOM 721 O O . ARG A 1 91 ? -28.207 5.094 32.594 1.00 81.69 91 ARG A O 1
ATOM 728 N N . VAL A 1 92 ? -28.757 5.853 34.634 1.00 83.69 92 VAL A N 1
ATOM 729 C CA . VAL A 1 92 ? -27.482 6.541 34.924 1.00 83.69 92 VAL A CA 1
ATOM 730 C C . VAL A 1 92 ? -26.281 5.587 34.914 1.00 83.69 92 VAL A C 1
ATOM 732 O O . VAL A 1 92 ? -25.170 5.983 34.579 1.00 83.69 92 VAL A O 1
ATOM 735 N N . GLU A 1 93 ? -26.475 4.331 35.306 1.00 84.12 93 GLU A N 1
ATOM 736 C CA . GLU A 1 93 ? -25.419 3.315 35.307 1.00 84.12 93 GLU A CA 1
ATOM 737 C C . GLU A 1 93 ? -25.204 2.748 33.901 1.00 84.12 93 GLU A C 1
ATOM 739 O O . GLU A 1 93 ? -24.064 2.505 33.521 1.00 84.12 93 GLU A O 1
ATOM 744 N N . THR A 1 94 ? -26.265 2.621 33.098 1.00 85.00 94 THR A N 1
ATOM 745 C CA . THR A 1 94 ? -26.167 2.250 31.677 1.00 85.00 94 THR A CA 1
ATOM 746 C C . THR A 1 94 ? -25.320 3.253 30.895 1.00 85.00 94 THR A C 1
ATOM 748 O O . THR A 1 94 ? -24.395 2.849 30.194 1.00 85.00 94 THR A O 1
ATOM 751 N N . ASP A 1 95 ? -25.558 4.552 31.094 1.00 88.75 95 ASP A N 1
ATOM 752 C CA . ASP A 1 95 ? -24.797 5.614 30.423 1.00 88.75 95 ASP A CA 1
ATOM 753 C C . ASP A 1 95 ? -23.303 5.567 30.810 1.00 88.75 95 ASP A C 1
ATOM 755 O O . ASP A 1 95 ? -22.419 5.744 29.969 1.00 88.75 95 ASP A O 1
ATOM 759 N N . LYS A 1 96 ? -22.997 5.251 32.079 1.00 90.31 96 LYS A N 1
ATOM 760 C CA . LYS A 1 96 ? -21.613 5.043 32.547 1.00 90.31 96 LYS A CA 1
ATOM 761 C C . LYS A 1 96 ? -20.957 3.831 31.889 1.00 90.31 96 LYS A C 1
ATOM 763 O O . LYS A 1 96 ? -19.776 3.892 31.555 1.00 90.31 96 LYS A O 1
ATOM 768 N N . VAL A 1 97 ? -21.698 2.739 31.701 1.00 89.94 97 VAL A N 1
ATOM 769 C CA . VAL A 1 97 ? -21.198 1.532 31.027 1.00 89.94 97 VAL A CA 1
ATOM 770 C C . VAL A 1 97 ? -20.908 1.819 29.555 1.00 89.94 97 VAL A C 1
ATOM 772 O O . VAL A 1 97 ? -19.842 1.446 29.073 1.00 89.94 97 VAL A O 1
ATOM 775 N N . GLU A 1 98 ? -21.784 2.538 28.850 1.00 90.94 98 GLU A N 1
ATOM 776 C CA . GLU A 1 98 ? -21.519 2.955 27.467 1.00 90.94 98 GLU A CA 1
ATOM 777 C C . GLU A 1 98 ? -20.250 3.803 27.354 1.00 90.94 98 GLU A C 1
ATOM 779 O O . GLU A 1 98 ? -19.411 3.556 26.486 1.00 90.94 98 GLU A O 1
ATOM 784 N N . GLN A 1 99 ? -20.079 4.780 28.250 1.00 91.94 99 GLN A N 1
ATOM 785 C CA . GLN A 1 99 ? -18.873 5.609 28.295 1.00 91.94 99 GLN A CA 1
ATOM 786 C C . GLN A 1 99 ? -17.620 4.779 28.592 1.00 91.94 99 GLN A C 1
ATOM 788 O O . GLN A 1 99 ? -16.600 4.958 27.928 1.00 91.94 99 GLN A O 1
ATOM 793 N N . ALA A 1 100 ? -17.694 3.836 29.533 1.00 91.69 100 ALA A N 1
ATOM 794 C CA . ALA A 1 100 ? -16.583 2.944 29.852 1.00 91.69 100 ALA A CA 1
ATOM 795 C C . ALA A 1 100 ? -16.204 2.047 28.660 1.00 91.69 100 ALA A C 1
ATOM 797 O O . ALA A 1 100 ? -15.021 1.885 28.362 1.00 91.69 100 ALA A O 1
ATOM 798 N N . LEU A 1 101 ? -17.191 1.508 27.936 1.00 90.62 101 LEU A N 1
ATOM 799 C CA . LEU A 1 101 ? -16.963 0.700 26.734 1.00 90.62 101 LEU A CA 1
ATOM 800 C C . LEU A 1 101 ? -16.341 1.525 25.600 1.00 90.62 101 LEU A C 1
ATOM 802 O O . LEU A 1 101 ? -15.435 1.037 24.922 1.00 90.62 101 LEU A O 1
ATOM 806 N N . LYS A 1 102 ? -16.761 2.784 25.427 1.00 91.06 102 LYS A N 1
ATOM 807 C CA . LYS A 1 102 ? -16.139 3.719 24.474 1.00 91.06 102 LYS A CA 1
ATOM 808 C C . LYS A 1 102 ? -14.687 4.031 24.846 1.00 91.06 102 LYS A C 1
ATOM 810 O O . LYS A 1 102 ? -13.807 3.908 24.000 1.00 91.06 102 LYS A O 1
ATOM 815 N N . GLN A 1 103 ? -14.406 4.328 26.114 1.00 91.38 103 GLN A N 1
ATOM 816 C CA . GLN A 1 103 ? -13.034 4.553 26.591 1.00 91.38 103 GLN A CA 1
ATOM 817 C C . GLN A 1 103 ? -12.151 3.309 26.421 1.00 91.38 103 GLN A C 1
ATOM 819 O O . GLN A 1 103 ? -10.982 3.409 26.046 1.00 91.38 103 GLN A O 1
ATOM 824 N N . MET A 1 104 ? -12.700 2.117 26.667 1.00 90.81 104 MET A N 1
ATOM 825 C CA . MET A 1 104 ? -11.979 0.858 26.474 1.00 90.81 104 MET A CA 1
ATOM 826 C C . MET A 1 104 ? -11.675 0.599 24.993 1.00 90.81 104 MET A C 1
ATOM 828 O O . MET A 1 104 ? -10.575 0.144 24.669 1.00 90.81 104 MET A O 1
ATOM 832 N N . LEU A 1 105 ? -12.616 0.925 24.099 1.00 88.81 105 LEU A N 1
ATOM 833 C CA . LEU A 1 105 ? -12.415 0.867 22.652 1.00 88.81 105 LEU A CA 1
ATOM 834 C C . LEU A 1 105 ? -11.258 1.779 22.219 1.00 88.81 105 LEU A C 1
ATOM 836 O O . LEU A 1 105 ? -10.360 1.322 21.511 1.00 88.81 105 LEU A O 1
ATOM 840 N N . GLU A 1 106 ? -11.244 3.028 22.687 1.00 87.81 106 GLU A N 1
ATOM 841 C CA . GLU A 1 106 ? -10.183 3.997 22.385 1.00 87.81 106 GLU A CA 1
ATOM 842 C C . GLU A 1 106 ? -8.819 3.556 22.925 1.00 87.81 106 GLU A C 1
ATOM 844 O O . GLU A 1 106 ? -7.819 3.624 22.213 1.00 87.81 106 GLU A O 1
ATOM 849 N N . LYS A 1 107 ? -8.763 3.034 24.155 1.00 88.00 107 LYS A N 1
ATOM 850 C CA . LYS A 1 107 ? -7.505 2.595 24.775 1.00 88.00 107 LYS A CA 1
ATOM 851 C C . LYS A 1 107 ? -6.868 1.405 24.053 1.00 88.00 107 LYS A C 1
ATOM 853 O O . LYS A 1 107 ? -5.647 1.343 23.945 1.00 88.00 107 LYS A O 1
ATOM 858 N N . HIS A 1 108 ? -7.672 0.446 23.590 1.00 85.25 108 HIS A N 1
ATOM 859 C CA . HIS A 1 108 ? -7.152 -0.765 22.946 1.00 85.25 108 HIS A CA 1
ATOM 860 C C . HIS A 1 108 ? -6.886 -0.610 21.450 1.00 85.25 108 HIS A C 1
ATOM 862 O O . HIS A 1 108 ? -6.034 -1.325 20.923 1.00 85.25 108 HIS A O 1
ATOM 868 N N . ARG A 1 109 ? -7.628 0.262 20.758 1.00 81.94 109 ARG A N 1
ATOM 869 C CA . ARG A 1 109 ? -7.554 0.386 19.294 1.00 81.94 109 ARG A CA 1
ATOM 870 C C . ARG A 1 109 ? -7.057 1.748 18.801 1.00 81.94 109 ARG A C 1
ATOM 872 O O . ARG A 1 109 ? -6.835 1.874 17.607 1.00 81.94 109 ARG A O 1
ATOM 879 N N . GLY A 1 110 ? -6.816 2.723 19.680 1.00 79.62 110 GLY A N 1
ATOM 880 C CA . GLY A 1 110 ? -6.373 4.078 19.317 1.00 79.62 110 GLY A CA 1
ATOM 881 C C . GLY A 1 110 ? -7.538 5.023 19.009 1.00 79.62 110 GLY A C 1
ATOM 882 O O . GLY A 1 110 ? -8.702 4.620 19.080 1.00 79.62 110 GLY A O 1
ATOM 883 N N . LYS A 1 111 ? -7.263 6.289 18.670 1.00 74.25 111 LYS A N 1
ATOM 884 C CA . LYS A 1 111 ? -8.289 7.248 18.215 1.00 74.25 111 LYS A CA 1
ATOM 885 C C . LYS A 1 111 ? -8.518 7.132 16.705 1.00 74.25 111 LYS A C 1
ATOM 887 O O . LYS A 1 111 ? -7.680 6.596 15.992 1.00 74.25 111 LYS A O 1
ATOM 892 N N . LEU A 1 112 ? -9.680 7.589 16.231 1.00 66.75 112 LEU A N 1
ATOM 893 C CA . LEU A 1 112 ? -10.040 7.541 14.803 1.00 66.75 112 LEU A CA 1
ATOM 894 C C . LEU A 1 112 ? -9.028 8.309 13.946 1.00 66.75 112 LEU A C 1
ATOM 896 O O . LEU A 1 112 ? -8.569 7.782 12.941 1.00 66.75 112 LEU A O 1
ATOM 900 N N . GLU A 1 113 ? -8.620 9.481 14.425 1.00 63.34 113 GLU A N 1
ATOM 901 C CA . GLU A 1 113 ? -7.636 10.371 13.796 1.00 63.34 113 GLU A CA 1
ATOM 902 C C . GLU A 1 113 ? -6.261 9.702 13.604 1.00 63.34 113 GLU A C 1
ATOM 904 O O . GLU A 1 113 ? -5.589 9.932 12.605 1.00 63.34 113 GLU A O 1
ATOM 909 N N . ASP A 1 114 ? -5.853 8.813 14.517 1.00 65.06 114 ASP A N 1
ATOM 910 C CA . ASP A 1 114 ? -4.559 8.115 14.434 1.00 65.06 114 ASP A CA 1
ATOM 911 C C . ASP A 1 114 ? -4.569 6.956 13.425 1.00 65.06 114 ASP A C 1
ATOM 913 O O . ASP A 1 114 ? -3.520 6.465 12.999 1.00 65.06 114 ASP A O 1
ATOM 917 N N . LEU A 1 115 ? -5.764 6.464 13.096 1.00 64.06 115 LEU A N 1
ATOM 918 C CA . LEU A 1 115 ? -5.985 5.287 12.264 1.00 64.06 115 LEU A CA 1
ATOM 919 C C . LEU A 1 115 ? -6.213 5.638 10.800 1.00 64.06 115 LEU A C 1
ATOM 921 O O . LEU A 1 115 ? -6.190 4.725 9.979 1.00 64.06 115 LEU A O 1
ATOM 925 N N . GLU A 1 116 ? -6.448 6.900 10.450 1.00 65.69 116 GLU A N 1
ATOM 926 C CA . GLU A 1 116 ? -6.620 7.274 9.053 1.00 65.69 116 GLU A CA 1
ATOM 927 C C . GLU A 1 116 ? -5.330 7.051 8.259 1.00 65.69 116 GLU A C 1
ATOM 929 O O . GLU A 1 116 ? -4.201 7.258 8.712 1.00 65.69 116 GLU A O 1
ATOM 934 N N . PHE A 1 117 ? -5.506 6.513 7.056 1.00 67.62 117 PHE A N 1
ATOM 935 C CA . PHE A 1 117 ? -4.393 6.224 6.177 1.00 67.62 117 PHE A CA 1
ATOM 936 C C . PHE A 1 117 ? -4.017 7.490 5.412 1.00 67.62 117 PHE A C 1
ATOM 938 O O . PHE A 1 117 ? -4.582 7.755 4.353 1.00 67.62 117 PHE A O 1
ATOM 945 N N . ASP A 1 118 ? -3.041 8.232 5.926 1.00 68.75 118 ASP A N 1
ATOM 946 C CA . ASP A 1 118 ? -2.489 9.383 5.215 1.00 68.75 118 ASP A CA 1
ATOM 947 C C . ASP A 1 118 ? -1.482 8.933 4.146 1.00 68.75 118 ASP A C 1
ATOM 949 O O . ASP A 1 118 ? -0.427 8.378 4.493 1.00 68.75 118 ASP A O 1
ATOM 953 N N . PRO A 1 119 ? -1.746 9.178 2.849 1.00 64.38 119 PRO A N 1
ATOM 954 C CA . PRO A 1 119 ? -0.791 8.865 1.790 1.00 64.38 119 PRO A CA 1
ATOM 955 C C . PRO A 1 119 ? 0.524 9.650 1.959 1.00 64.38 119 PRO A C 1
ATOM 957 O O . PRO A 1 119 ? 1.590 9.041 1.850 1.00 64.38 119 PRO A O 1
ATOM 960 N N . GLY A 1 120 ? 0.455 10.927 2.362 1.00 62.19 120 GLY A N 1
ATOM 961 C CA . GLY A 1 120 ? 1.611 11.821 2.548 1.00 62.19 120 GLY A CA 1
ATOM 962 C C . GLY A 1 120 ? 2.516 11.514 3.751 1.00 62.19 120 GLY A C 1
ATOM 963 O O . GLY A 1 120 ? 3.640 11.995 3.818 1.00 62.19 120 GLY A O 1
ATOM 964 N N . LYS A 1 121 ? 2.096 10.654 4.693 1.00 62.00 121 LYS A N 1
ATOM 965 C CA . LYS A 1 121 ? 2.976 10.179 5.788 1.00 62.00 121 LYS A CA 1
ATOM 966 C C . LYS A 1 121 ? 3.938 9.070 5.345 1.00 62.00 121 LYS A C 1
ATOM 968 O O . LYS A 1 121 ? 4.769 8.611 6.132 1.00 62.00 121 LYS A O 1
ATOM 973 N N . SER A 1 122 ? 3.811 8.585 4.112 1.00 61.19 122 SER A N 1
ATOM 974 C CA . SER A 1 122 ? 4.777 7.663 3.522 1.00 61.19 122 SER A CA 1
ATOM 975 C C . SER A 1 122 ? 5.934 8.500 2.985 1.00 61.19 122 SER A C 1
ATOM 977 O O . SER A 1 122 ? 5.732 9.245 2.040 1.00 61.19 122 SER A O 1
ATOM 979 N N . ALA A 1 123 ? 7.140 8.365 3.545 1.00 58.56 123 ALA A N 1
ATOM 980 C CA . ALA A 1 123 ? 8.328 9.157 3.172 1.00 58.56 123 ALA A CA 1
ATOM 981 C C . ALA A 1 123 ? 8.770 9.038 1.691 1.00 58.56 123 ALA A C 1
ATOM 983 O O . ALA A 1 123 ? 9.779 9.607 1.298 1.00 58.56 123 ALA A O 1
ATOM 984 N N . GLU A 1 124 ? 8.039 8.266 0.889 1.00 59.88 124 GLU A N 1
ATOM 985 C CA . GLU A 1 124 ? 8.300 7.967 -0.517 1.00 59.88 124 GLU A CA 1
ATOM 986 C C . GLU A 1 124 ? 7.137 8.413 -1.430 1.00 59.88 124 GLU A C 1
ATOM 988 O O . GLU A 1 124 ? 7.142 8.080 -2.612 1.00 59.88 124 GLU A O 1
ATOM 993 N N . TYR A 1 125 ? 6.108 9.081 -0.889 1.00 63.56 125 TYR A N 1
ATOM 994 C CA . TYR A 1 125 ? 4.966 9.577 -1.659 1.00 63.56 125 TYR A CA 1
ATOM 995 C C . TYR A 1 125 ? 5.247 11.002 -2.140 1.00 63.56 125 TYR A C 1
ATOM 997 O O . TYR A 1 125 ? 5.337 11.919 -1.329 1.00 63.56 125 TYR A O 1
ATOM 1005 N N . ASP A 1 126 ? 5.393 11.156 -3.452 1.00 70.31 126 ASP A N 1
ATOM 1006 C CA . ASP A 1 126 ? 5.531 12.445 -4.124 1.00 70.31 126 ASP A CA 1
ATOM 1007 C C . ASP A 1 126 ? 4.159 12.864 -4.672 1.00 70.31 126 ASP A C 1
ATOM 1009 O O . ASP A 1 126 ? 3.575 12.175 -5.515 1.00 70.31 126 ASP A O 1
ATOM 1013 N N . GLU A 1 127 ? 3.621 13.958 -4.134 1.00 64.12 127 GLU A N 1
ATOM 1014 C CA . GLU A 1 127 ? 2.317 14.500 -4.519 1.00 64.12 127 GLU A CA 1
ATOM 1015 C C . GLU A 1 127 ? 2.305 15.009 -5.962 1.00 64.12 127 GLU A C 1
ATOM 1017 O O . GLU A 1 127 ? 1.303 14.816 -6.653 1.00 64.12 127 GLU A O 1
ATOM 1022 N N . GLU A 1 128 ? 3.417 15.576 -6.438 1.00 65.00 128 GLU A N 1
ATOM 1023 C CA . GLU A 1 128 ? 3.537 16.105 -7.797 1.00 65.00 128 GLU A CA 1
ATOM 1024 C C . GLU A 1 128 ? 3.508 14.956 -8.805 1.00 65.00 128 GLU A C 1
ATOM 1026 O O . GLU A 1 128 ? 2.749 14.980 -9.772 1.00 65.00 128 GLU A O 1
ATOM 1031 N N . PHE A 1 129 ? 4.254 13.881 -8.536 1.00 62.94 129 PHE A N 1
ATOM 1032 C CA . PHE A 1 129 ? 4.287 12.718 -9.424 1.00 62.94 129 PHE A CA 1
ATOM 1033 C C . PHE A 1 129 ? 2.961 11.938 -9.441 1.00 62.94 129 PHE A C 1
ATOM 1035 O O . PHE A 1 129 ? 2.581 11.377 -10.467 1.00 62.94 129 PHE A O 1
ATOM 1042 N N . ALA A 1 130 ? 2.234 11.899 -8.319 1.00 66.12 130 ALA A N 1
ATOM 1043 C CA . ALA A 1 130 ? 0.925 11.247 -8.228 1.00 66.12 130 ALA A CA 1
ATOM 1044 C C . ALA A 1 130 ? -0.199 12.015 -8.950 1.00 66.12 130 ALA A C 1
ATOM 1046 O O . ALA A 1 130 ? -1.260 11.436 -9.208 1.00 66.12 130 ALA A O 1
ATOM 1047 N N . ALA A 1 131 ? 0.013 13.300 -9.248 1.00 70.38 131 ALA A N 1
ATOM 1048 C CA . ALA A 1 131 ? -0.929 14.143 -9.978 1.00 70.38 131 ALA A CA 1
ATOM 1049 C C . ALA A 1 131 ? -0.808 13.999 -11.506 1.00 70.38 131 ALA A C 1
ATOM 1051 O O . ALA A 1 131 ? -1.789 14.231 -12.213 1.00 70.38 131 ALA A O 1
ATOM 1052 N N . ILE A 1 132 ? 0.348 13.547 -12.013 1.00 66.31 132 ILE A N 1
ATOM 1053 C CA . ILE A 1 132 ? 0.599 13.312 -13.443 1.00 66.31 132 ILE A CA 1
ATOM 1054 C C . ILE A 1 132 ? -0.350 12.205 -13.942 1.00 66.31 132 ILE A C 1
ATOM 1056 O O . ILE A 1 132 ? -0.111 11.015 -13.735 1.00 66.31 132 ILE A O 1
ATOM 1060 N N . GLY A 1 133 ? -1.460 12.607 -14.567 1.00 54.84 133 GLY A N 1
ATOM 1061 C CA . GLY A 1 133 ? -2.511 11.723 -15.090 1.00 54.84 133 GLY A CA 1
ATOM 1062 C C . GLY A 1 133 ? -3.891 11.867 -14.436 1.00 54.84 133 GLY A C 1
ATOM 1063 O O . GLY A 1 133 ? -4.831 11.222 -14.891 1.00 54.84 133 GLY A O 1
ATOM 1064 N N . LYS A 1 134 ? -4.048 12.700 -13.396 1.00 59.28 134 LYS A N 1
ATOM 1065 C CA . LYS A 1 134 ? -5.383 13.097 -12.903 1.00 59.28 134 LYS A CA 1
ATOM 1066 C C . LYS A 1 134 ? -5.996 14.250 -13.696 1.00 59.28 134 LYS A C 1
ATOM 1068 O O . LYS A 1 134 ? -7.215 14.321 -13.783 1.00 59.28 134 LYS A O 1
ATOM 1073 N N . GLU A 1 135 ? -5.164 15.094 -14.301 1.00 48.84 135 GLU A N 1
ATOM 1074 C CA . GLU A 1 135 ? -5.610 16.262 -15.074 1.00 48.84 135 GLU A CA 1
ATOM 1075 C C . GLU A 1 135 ? -6.486 15.872 -16.283 1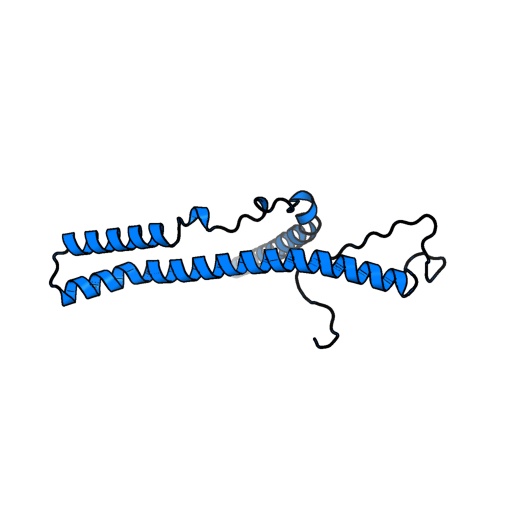.00 48.84 135 GLU A C 1
ATOM 1077 O O . GLU A 1 135 ? -7.402 16.604 -16.630 1.00 48.84 135 GLU A O 1
ATOM 1082 N N . GLU A 1 136 ? -6.307 14.676 -16.863 1.00 45.41 136 GLU A N 1
ATOM 1083 C CA . GLU A 1 136 ? -7.128 14.206 -17.996 1.00 45.41 136 GLU A CA 1
ATOM 1084 C C . GLU A 1 136 ? -8.539 13.713 -17.601 1.00 45.41 136 GLU A C 1
ATOM 1086 O O . GLU A 1 136 ? -9.374 13.507 -18.479 1.00 45.41 136 GLU A O 1
ATOM 1091 N N . GLN A 1 137 ? -8.839 13.501 -16.309 1.00 40.69 137 GLN A N 1
ATOM 1092 C CA . GLN A 1 137 ? -10.172 13.044 -15.866 1.00 40.69 137 GLN A CA 1
ATOM 1093 C C . GLN A 1 137 ? -11.116 14.190 -15.477 1.00 40.69 137 GLN A C 1
ATOM 1095 O O . GLN A 1 137 ? -12.329 14.014 -15.579 1.00 40.69 137 GLN A O 1
ATOM 1100 N N . GLU A 1 138 ? -10.597 15.359 -15.090 1.00 37.81 138 GLU A N 1
ATOM 1101 C CA . GLU A 1 138 ? -11.442 16.505 -14.713 1.00 37.81 138 GLU A CA 1
ATOM 1102 C C . GLU A 1 138 ? -12.143 17.132 -15.935 1.00 37.81 138 GLU A C 1
ATOM 1104 O O . GLU A 1 138 ? -13.310 17.504 -15.837 1.00 37.81 138 GLU A O 1
ATOM 1109 N N . GLU A 1 139 ? -11.515 17.136 -17.119 1.00 36.75 139 GLU A N 1
ATOM 1110 C CA . GLU A 1 139 ? -12.147 17.657 -18.347 1.00 36.75 139 GLU A CA 1
ATOM 1111 C C . GLU A 1 139 ? -13.310 16.777 -18.860 1.00 36.75 139 GLU A C 1
ATOM 1113 O O . GLU A 1 139 ? -14.223 17.272 -19.523 1.00 36.75 139 GLU A O 1
ATOM 1118 N N . GLY A 1 140 ? -13.310 15.475 -18.545 1.00 37.59 140 GLY A N 1
ATOM 1119 C CA . GLY A 1 140 ? -14.353 14.534 -18.976 1.00 37.59 140 GLY A CA 1
ATOM 1120 C C . GLY A 1 140 ? -15.631 14.590 -18.131 1.00 37.59 140 GLY A C 1
ATOM 1121 O O . GLY A 1 140 ? -16.731 14.497 -18.6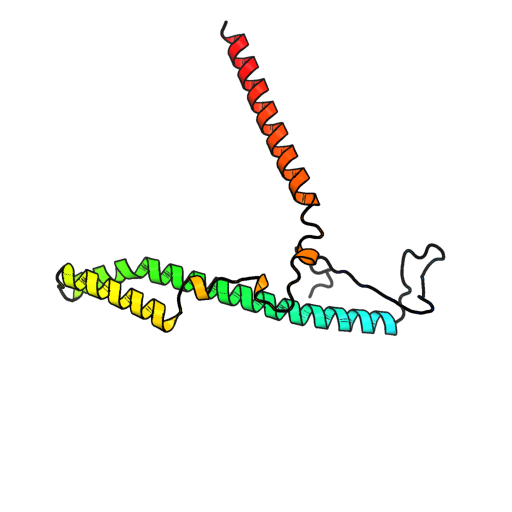74 1.00 37.59 140 GLY A O 1
ATOM 1122 N N . GLU A 1 141 ? -15.501 14.783 -16.813 1.00 38.09 141 GLU A N 1
ATOM 1123 C CA . GLU A 1 141 ? -16.650 14.842 -15.895 1.00 38.09 141 GLU A CA 1
ATOM 1124 C C . GLU A 1 141 ? -17.416 16.178 -15.985 1.00 38.09 141 GLU A C 1
ATOM 1126 O O . GLU A 1 141 ? -18.634 16.204 -15.783 1.00 38.09 141 GLU A O 1
ATOM 1131 N N . GLU A 1 142 ? -16.745 17.282 -16.341 1.00 37.38 142 GLU A N 1
ATOM 1132 C CA . GLU A 1 142 ? -17.408 18.574 -16.583 1.00 37.38 142 GLU A CA 1
ATOM 1133 C C . GLU A 1 142 ? -18.212 18.587 -17.898 1.00 37.38 142 GLU A C 1
ATOM 1135 O O . GLU A 1 142 ? -19.270 19.220 -17.968 1.00 37.38 142 GLU A O 1
ATOM 1140 N N . GLY A 1 143 ? -17.757 17.846 -18.917 1.00 39.16 143 GLY A N 1
ATOM 1141 C CA . GLY A 1 143 ? -18.435 17.720 -20.211 1.00 39.16 143 GLY A CA 1
ATOM 1142 C C . GLY A 1 143 ? -19.757 16.948 -20.139 1.00 39.16 143 GLY A C 1
ATOM 1143 O O . GLY A 1 143 ? -20.774 17.432 -20.637 1.00 39.16 143 GLY A O 1
ATOM 1144 N N . GLU A 1 144 ? -19.780 15.794 -19.461 1.00 40.78 144 GLU A N 1
ATOM 1145 C CA . GLU A 1 144 ? -21.005 14.985 -19.308 1.00 40.78 144 GLU A CA 1
ATOM 1146 C C . GLU A 1 144 ? -22.073 15.703 -18.462 1.00 40.78 144 GLU A C 1
ATOM 1148 O O . GLU A 1 144 ? -23.253 15.701 -18.816 1.00 40.78 144 GLU A O 1
ATOM 1153 N N . GLN A 1 145 ? -21.677 16.406 -17.393 1.00 41.78 145 GLN A N 1
ATOM 1154 C CA . GLN A 1 145 ? -22.620 17.185 -16.576 1.00 41.78 145 GLN A CA 1
ATOM 1155 C C . GLN A 1 145 ? -23.155 18.434 -17.292 1.00 41.78 145 GLN A C 1
ATOM 1157 O O . GLN A 1 145 ? -24.241 18.917 -16.955 1.00 41.78 145 GLN A O 1
ATOM 1162 N N . GLY A 1 146 ? -22.397 18.986 -18.244 1.00 42.75 146 GLY A N 1
ATOM 1163 C CA . GLY A 1 146 ? -22.831 20.092 -19.094 1.00 42.75 146 GLY A CA 1
ATOM 1164 C C . GLY A 1 146 ? -23.902 19.661 -20.096 1.00 42.75 146 GLY A C 1
ATOM 1165 O O . GLY A 1 146 ? -24.931 20.328 -20.211 1.00 42.75 146 GLY A O 1
ATOM 1166 N N . GLU A 1 147 ? -23.701 18.520 -20.761 1.00 45.16 147 GLU A N 1
ATOM 1167 C CA . GLU A 1 147 ? -24.654 17.983 -21.741 1.00 45.16 147 GLU A CA 1
ATOM 1168 C C . GLU A 1 147 ? -25.963 17.497 -21.094 1.00 45.16 147 GLU A C 1
ATOM 1170 O O . GLU A 1 147 ? -27.040 17.746 -21.643 1.00 45.16 147 GLU A O 1
ATOM 1175 N N . GLU A 1 148 ? -25.912 16.884 -19.902 1.00 45.72 148 GLU A N 1
ATOM 1176 C CA . GLU A 1 148 ? -27.124 16.471 -19.173 1.00 45.72 148 GLU A CA 1
ATOM 1177 C C . GLU A 1 148 ? -27.987 17.672 -18.749 1.00 45.72 148 GLU A C 1
ATOM 1179 O O . GLU A 1 148 ? -29.211 17.649 -18.913 1.00 45.72 148 GLU A O 1
ATOM 1184 N N . LYS A 1 149 ? -27.369 18.767 -18.284 1.00 49.97 149 LYS A N 1
ATOM 1185 C CA . LYS A 1 149 ? -28.094 19.991 -17.892 1.00 49.97 149 LYS A CA 1
ATOM 1186 C C . LYS A 1 149 ? -28.702 20.719 -19.092 1.00 49.97 149 LYS A C 1
ATOM 1188 O O . LYS A 1 149 ? -29.831 21.200 -19.007 1.00 49.97 149 LYS A O 1
ATOM 1193 N N . GLU A 1 150 ? -27.995 20.768 -20.222 1.00 45.78 150 GLU A N 1
ATOM 1194 C CA . GLU A 1 150 ? -28.509 21.398 -21.445 1.00 45.78 150 GLU A CA 1
ATOM 1195 C C . GLU A 1 150 ? -29.660 20.590 -22.079 1.00 45.78 150 GLU A C 1
ATOM 1197 O O . GLU A 1 150 ? -30.558 21.162 -22.710 1.00 45.78 150 GLU A O 1
ATOM 1202 N N . ALA A 1 151 ? -29.662 19.263 -21.9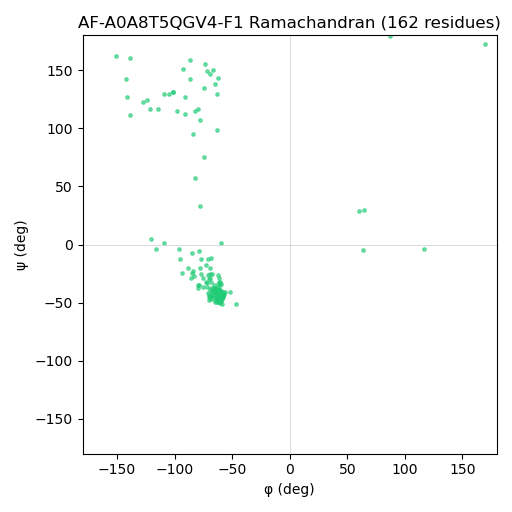11 1.00 52.91 151 ALA A N 1
ATOM 1203 C CA . ALA A 1 151 ? -30.745 18.391 -22.359 1.00 52.91 151 ALA A CA 1
ATOM 1204 C C . ALA A 1 151 ? -32.020 18.563 -21.511 1.00 52.91 151 ALA A C 1
ATOM 1206 O O . ALA A 1 151 ? -33.114 18.657 -22.080 1.00 52.91 151 ALA A O 1
ATOM 1207 N N . GLU A 1 152 ? -31.894 18.676 -20.183 1.00 52.34 152 GLU A N 1
ATOM 1208 C CA . GLU A 1 152 ? -33.030 18.925 -19.281 1.00 52.34 152 GLU A CA 1
ATOM 1209 C C . GLU A 1 152 ? -33.668 20.306 -19.511 1.00 52.34 152 GLU A C 1
ATOM 1211 O O . GLU A 1 152 ? -34.897 20.430 -19.536 1.00 52.34 152 GLU A O 1
ATOM 1216 N N . GLU A 1 153 ? -32.862 21.341 -19.771 1.00 53.34 153 GLU A N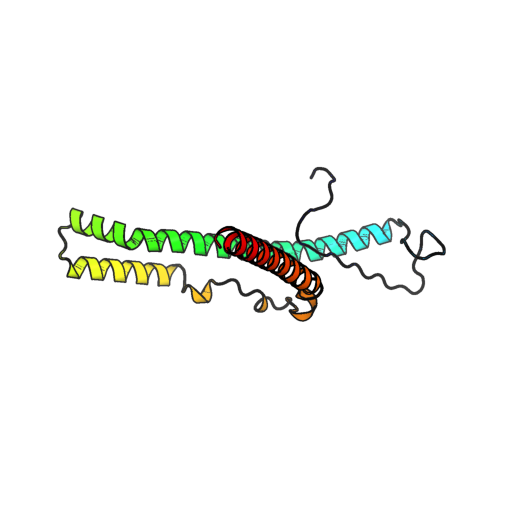 1
ATOM 1217 C CA . GLU A 1 153 ? -33.360 22.697 -20.031 1.00 53.34 153 GLU A CA 1
ATOM 1218 C C . GLU A 1 153 ? -34.132 22.775 -21.365 1.00 53.34 153 GLU A C 1
ATOM 1220 O O . GLU A 1 153 ? -35.226 23.346 -21.437 1.00 53.34 153 GLU A O 1
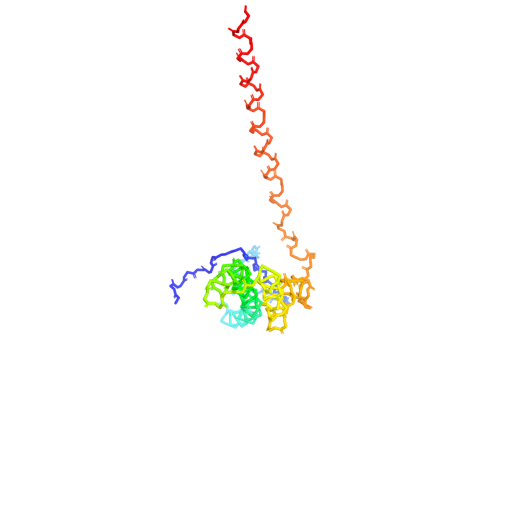ATOM 1225 N N . LYS A 1 154 ? -33.643 22.101 -22.418 1.00 54.88 154 LYS A N 1
ATOM 1226 C CA . LYS A 1 154 ? -34.324 22.025 -23.727 1.00 54.88 154 LYS A CA 1
ATOM 1227 C C . LYS A 1 154 ? -35.616 21.196 -23.681 1.00 54.88 154 LYS A C 1
ATOM 1229 O O . LYS A 1 154 ? -36.533 21.459 -24.467 1.00 54.88 154 LYS A O 1
ATOM 1234 N N . GLU A 1 155 ? -35.722 20.212 -22.786 1.00 53.97 155 GLU A N 1
ATOM 1235 C CA . GLU A 1 155 ? -36.968 19.467 -22.555 1.00 53.97 155 GLU A CA 1
ATOM 1236 C C . GLU A 1 155 ? -38.001 20.271 -21.751 1.00 53.97 155 GLU A C 1
ATOM 1238 O O . GLU A 1 155 ? -39.201 20.185 -22.038 1.00 53.97 155 GLU A O 1
ATOM 1243 N N . GLY A 1 156 ? -37.548 21.073 -20.781 1.00 52.41 156 GLY A N 1
ATOM 1244 C CA . GLY A 1 156 ? -38.395 21.968 -19.989 1.00 52.41 156 GLY A CA 1
ATOM 1245 C C . GLY A 1 156 ? -39.064 23.048 -20.842 1.00 52.41 156 GLY A C 1
ATOM 1246 O O . GLY A 1 156 ? -40.288 23.194 -20.810 1.00 52.41 156 GLY A O 1
ATOM 1247 N N . VAL A 1 157 ? -38.290 23.724 -21.698 1.00 57.00 157 VAL A N 1
ATOM 1248 C CA . VAL A 1 157 ? -38.793 24.803 -22.570 1.00 57.00 157 VAL A CA 1
ATOM 1249 C C . VAL A 1 157 ? -39.829 24.287 -23.583 1.00 57.00 157 VAL A C 1
ATOM 1251 O O . VAL A 1 157 ? -40.868 24.915 -23.793 1.00 57.00 157 VAL A O 1
ATOM 1254 N N . LYS A 1 158 ? -39.631 23.086 -24.148 1.00 54.53 158 LYS A N 1
ATOM 1255 C CA . LYS A 1 158 ? -40.600 22.464 -25.077 1.00 54.53 158 LYS A CA 1
ATOM 1256 C C . LYS A 1 158 ? -41.919 22.052 -24.416 1.00 54.53 158 LYS A C 1
ATOM 1258 O O . LYS A 1 158 ? -42.930 21.926 -25.111 1.00 54.53 158 LYS A O 1
ATOM 1263 N N . LYS A 1 159 ? -41.925 21.788 -23.104 1.00 53.81 159 LYS A N 1
ATOM 1264 C CA . LYS A 1 159 ? -43.151 21.465 -22.353 1.00 53.81 159 LYS A CA 1
ATOM 1265 C C . LYS A 1 159 ? -43.956 22.723 -22.031 1.00 53.81 159 LYS A C 1
ATOM 1267 O O . LYS A 1 159 ? -45.180 22.663 -22.101 1.00 53.81 159 LYS A O 1
ATOM 1272 N N . GLU A 1 160 ? -43.303 23.853 -21.762 1.00 49.44 160 GLU A N 1
ATOM 1273 C CA . GLU A 1 160 ? -43.989 25.126 -21.500 1.00 49.44 160 GLU A CA 1
ATOM 1274 C C . GLU A 1 160 ? -44.619 25.747 -22.757 1.00 49.44 160 GLU A C 1
ATOM 1276 O O . GLU A 1 160 ? -45.734 26.262 -22.684 1.00 49.44 160 GLU A O 1
ATOM 1281 N N . GLU A 1 161 ? -43.983 25.629 -23.929 1.00 53.22 161 GLU A N 1
ATOM 1282 C CA . GLU A 1 161 ? -44.565 26.108 -25.198 1.00 53.22 161 GLU A CA 1
ATOM 1283 C C . GLU A 1 161 ? -45.778 25.292 -25.670 1.00 53.22 161 GLU A C 1
ATOM 1285 O O . GLU A 1 161 ? -46.587 25.789 -26.446 1.00 53.22 161 GLU A O 1
ATOM 1290 N N . LYS A 1 162 ? -45.948 24.053 -25.192 1.00 51.38 162 LYS A N 1
ATOM 1291 C CA . LYS A 1 162 ? -47.098 23.198 -25.537 1.00 51.38 162 LYS A CA 1
ATOM 1292 C C . LYS A 1 162 ? -48.344 23.434 -24.675 1.00 51.38 162 LYS A C 1
ATOM 1294 O O . LYS A 1 162 ? -49.373 22.818 -24.946 1.00 51.38 162 LYS A O 1
ATOM 1299 N N . ILE A 1 163 ? -48.247 24.257 -23.628 1.00 52.97 163 ILE A N 1
ATOM 1300 C CA . ILE A 1 163 ? -49.323 24.495 -22.645 1.00 52.97 163 ILE A CA 1
ATOM 1301 C C . ILE A 1 163 ? -49.937 25.909 -22.791 1.00 52.97 163 ILE A C 1
ATOM 1303 O O . ILE A 1 163 ? -50.882 26.252 -22.082 1.00 52.97 163 ILE A O 1
ATOM 1307 N N . LYS A 1 164 ? -49.473 26.716 -23.752 1.00 43.50 164 LYS A N 1
ATOM 1308 C CA . LYS A 1 164 ? -50.130 27.963 -24.183 1.00 43.50 164 LYS A CA 1
ATOM 1309 C C . LYS A 1 164 ? -50.744 27.801 -25.567 1.00 43.50 164 LYS A C 1
ATOM 1311 O O . LYS A 1 164 ? -51.786 28.453 -25.794 1.00 43.50 164 LYS A O 1
#

Radius of gyration: 28.7 Å; Cα contacts (8 Å, |Δi|>4): 49; chains: 1; bounding box: 76×45×73 Å

Mean predicted aligned error: 14.3 Å

Solvent-accessible surface area (backbone atoms only — not comparable to full-atom values): 10124 Å² total; per-residue (Å²): 130,90,82,66,79,90,83,70,104,72,87,86,86,84,88,85,87,65,100,74,75,64,50,70,48,95,85,62,83,45,71,50,92,44,69,68,61,54,51,50,55,50,51,54,51,50,52,54,46,53,54,51,48,55,52,52,51,50,52,50,53,39,52,54,49,53,53,53,48,56,52,51,64,69,42,42,62,60,53,30,53,51,50,26,66,76,69,67,52,55,71,74,53,34,55,50,48,39,52,50,53,52,53,51,49,36,73,76,71,49,54,74,82,76,53,58,85,59,68,76,77,38,98,84,58,53,70,71,68,71,45,72,75,52,71,74,53,59,66,55,58,56,50,56,58,48,54,54,52,55,52,53,52,57,53,51,55,61,54,58,68,73,76,113

Sequence (164 aa):
SNGALPVGPVTIAVHIASVWVPFTSESKEAIAHYPEIISEIKLALQEAGRRLQKYTLKKRRVKDELKKRSYIEKYIPHVAIGLKEILGLKRVETDKVEQALKQMLEKHRGKLEDLEFDPGKSAEYDEEFAAIGKEEQEEGEEGEQGEEKEAEEKEGVKKEEKIK

pLDDT: mean 77.41, std 17.69, range [36.75, 94.81]

Secondary structure (DSSP, 8-state):
--SPPP-SS---------SS--BSSTT--SB---HHHHHHHHHHHHHHHHHHHHHHHHHHHHHHHHHHHHHHHHHHHHHHHHHHHHHT--HHHHHHHHHHHHHHHHHHH--HHHHS--GGGSTT--HHHHHTTTHHHHHHHHHHHHHHHHHHHHHHH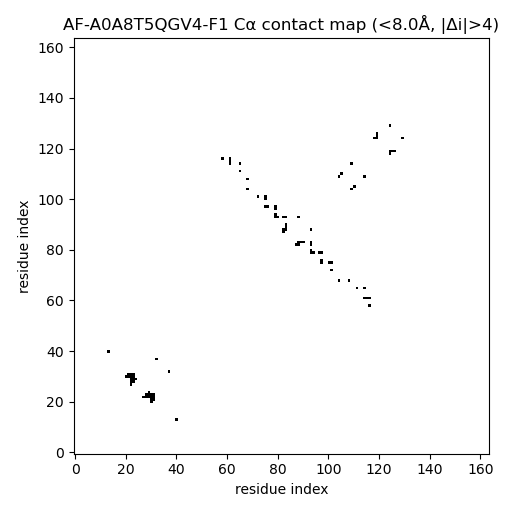HHHTT--

Foldseek 3Di:
DPPDDDDDPDDDDDDDDDPDFAAPDPVRPHGDDDVVVVVVVVVVVVVVVVVVVVLVVLVVVLVVLVVVLVVQLVCLLVVLVVCCVVVVDDPVVSVVSSVVSVVVSCVVRNDPVVSDDDQVVPPPDDPVVVCVPVVVVVVVVVVVVVVVVVVVVVVVVVVVVVVD